Protein AF-A0A944VMZ7-F1 (afdb_monomer_lite)

Sequence (113 aa):
MNKYTELLAKLRTAFIEENIFMLNIPPLILKHLSDLSSEHESIVAQNGDKALIVYVKDMDCVVLGSNVKDNKRTFKQLLVMSFNDLNNKICDNTKKEINQSELSKTLVNWLKQ

Foldseek 3Di:
DQLCPVLVVLLVVLCVVLVWDKDWAAQVRCCVVPVDGAPGTWMWTADPQKIWIWGHDDQKIWIWIWGQDPNDTDTDTDWIWGADPVVSFIATPVRHGDDSNVVSVVVSVVRVD

pLDDT: mean 93.11, std 5.14, range [65.38, 97.94]

Structure (mmCIF, N/CA/C/O backbone):
data_AF-A0A944VMZ7-F1
#
_entry.id   AF-A0A944VMZ7-F1
#
loop_
_atom_site.group_PDB
_atom_site.id
_atom_site.type_symbol
_atom_site.label_atom_id
_atom_site.label_alt_id
_atom_site.label_comp_id
_atom_site.label_asym_id
_atom_site.label_entity_id
_atom_site.label_seq_id
_atom_site.pdbx_PDB_ins_code
_atom_site.Cartn_x
_atom_site.Cartn_y
_atom_site.Cartn_z
_atom_site.occupancy
_atom_site.B_iso_or_equiv
_atom_site.auth_seq_id
_atom_site.auth_comp_id
_atom_site.auth_asym_id
_atom_site.auth_atom_id
_atom_site.pdbx_PDB_model_num
ATOM 1 N N . MET A 1 1 ? 16.604 -8.445 -6.027 1.00 65.38 1 MET A N 1
ATOM 2 C CA . MET A 1 1 ? 16.579 -7.104 -5.397 1.00 65.38 1 MET A CA 1
ATOM 3 C C . MET A 1 1 ? 15.165 -6.567 -5.540 1.00 65.38 1 MET A C 1
ATOM 5 O O . MET A 1 1 ? 14.646 -6.633 -6.647 1.00 65.38 1 MET A O 1
ATOM 9 N N . ASN A 1 2 ? 14.522 -6.116 -4.459 1.00 79.00 2 ASN A N 1
ATOM 10 C CA . ASN A 1 2 ? 13.139 -5.629 -4.516 1.00 79.00 2 ASN A CA 1
ATOM 11 C C . ASN A 1 2 ? 13.091 -4.278 -5.254 1.00 79.00 2 ASN A C 1
ATOM 13 O O . ASN A 1 2 ? 13.674 -3.298 -4.781 1.00 79.00 2 ASN A O 1
ATOM 17 N N . LYS A 1 3 ? 12.389 -4.217 -6.392 1.00 89.06 3 LYS A N 1
ATOM 18 C CA . LYS A 1 3 ? 12.276 -3.009 -7.233 1.00 89.06 3 LYS A CA 1
ATOM 19 C C . LYS A 1 3 ? 11.524 -1.861 -6.541 1.00 89.06 3 LYS A C 1
ATOM 21 O O . LYS A 1 3 ? 11.653 -0.710 -6.938 1.00 89.06 3 LYS A O 1
ATOM 26 N N . TYR A 1 4 ? 10.811 -2.161 -5.458 1.00 92.56 4 TYR A N 1
ATOM 27 C CA . TYR A 1 4 ? 10.078 -1.205 -4.631 1.00 92.56 4 TYR A CA 1
ATOM 28 C C . TYR A 1 4 ? 10.814 -0.817 -3.342 1.00 92.56 4 TYR A C 1
ATOM 30 O O . TYR A 1 4 ? 10.234 -0.124 -2.512 1.00 92.56 4 TYR A O 1
ATOM 38 N N . THR A 1 5 ? 12.079 -1.221 -3.149 1.00 90.69 5 THR A N 1
ATOM 39 C CA . THR A 1 5 ? 12.837 -0.925 -1.912 1.00 90.69 5 THR A CA 1
ATOM 40 C C . THR A 1 5 ? 12.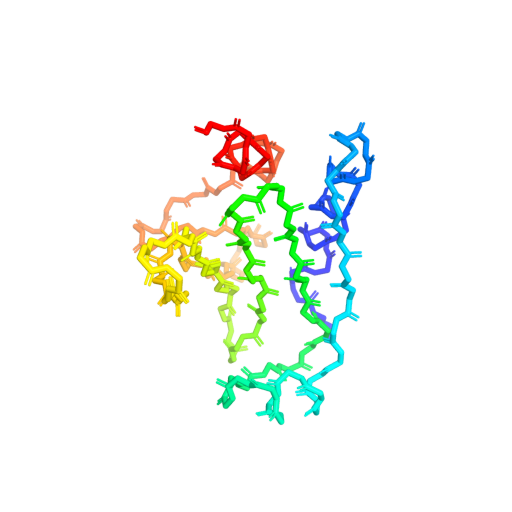837 0.569 -1.574 1.00 90.69 5 THR A C 1
ATOM 42 O O . THR A 1 5 ? 12.567 0.936 -0.432 1.00 90.69 5 THR A O 1
ATOM 45 N N . GLU A 1 6 ? 13.088 1.432 -2.563 1.00 91.75 6 GLU A N 1
ATOM 46 C CA . GLU A 1 6 ? 13.114 2.886 -2.361 1.00 91.75 6 GLU A CA 1
ATOM 47 C C . GLU A 1 6 ? 11.731 3.436 -1.985 1.00 91.75 6 GLU A C 1
ATOM 49 O O . GLU A 1 6 ? 11.611 4.223 -1.046 1.00 91.75 6 GLU A O 1
ATOM 54 N N . LEU A 1 7 ? 10.675 2.974 -2.664 1.00 93.62 7 LEU A N 1
ATOM 55 C CA . LEU A 1 7 ? 9.300 3.359 -2.347 1.00 93.62 7 LEU A CA 1
ATOM 56 C C . LEU A 1 7 ? 8.936 2.954 -0.913 1.00 93.62 7 LEU A C 1
ATOM 58 O O . LEU A 1 7 ? 8.426 3.774 -0.153 1.00 93.62 7 LEU A O 1
ATOM 62 N N . LEU A 1 8 ? 9.209 1.704 -0.530 1.00 94.75 8 LEU A N 1
ATOM 63 C CA . LEU A 1 8 ? 8.911 1.204 0.812 1.00 94.75 8 LEU A CA 1
ATOM 64 C C . LEU A 1 8 ? 9.687 1.986 1.880 1.00 94.75 8 LEU A C 1
ATOM 66 O O . LEU A 1 8 ? 9.127 2.301 2.925 1.00 94.75 8 LEU A O 1
ATOM 70 N N . ALA A 1 9 ? 10.944 2.356 1.617 1.00 94.75 9 ALA A N 1
ATOM 71 C CA . ALA A 1 9 ? 11.713 3.219 2.511 1.00 94.75 9 ALA A CA 1
ATOM 72 C C . ALA A 1 9 ? 11.070 4.610 2.668 1.00 94.75 9 ALA A C 1
ATOM 74 O O . ALA A 1 9 ? 10.869 5.050 3.798 1.00 94.75 9 ALA A O 1
ATOM 75 N N . LYS A 1 10 ? 10.665 5.261 1.567 1.00 95.50 10 LYS A N 1
ATOM 76 C CA . LYS A 1 10 ? 9.987 6.571 1.608 1.00 95.50 10 LYS A CA 1
ATOM 77 C C . LYS A 1 10 ? 8.673 6.530 2.381 1.00 95.50 10 LYS A C 1
ATOM 79 O O . LYS A 1 10 ? 8.418 7.427 3.179 1.00 95.50 10 LYS A O 1
ATOM 84 N N . LEU A 1 11 ? 7.867 5.484 2.192 1.00 97.25 11 LEU A N 1
ATOM 85 C CA . LEU A 1 11 ? 6.618 5.312 2.936 1.00 97.25 11 LEU A CA 1
ATOM 86 C C . LEU A 1 11 ? 6.869 5.161 4.437 1.00 97.25 11 LEU A C 1
ATOM 88 O O . LEU A 1 11 ? 6.182 5.795 5.231 1.00 97.25 11 LEU A O 1
ATOM 92 N N . ARG A 1 12 ? 7.876 4.373 4.834 1.00 96.81 12 ARG A N 1
ATOM 93 C CA . ARG A 1 12 ? 8.251 4.235 6.250 1.00 96.81 12 ARG A CA 1
ATOM 94 C C . ARG A 1 12 ? 8.654 5.575 6.852 1.00 96.81 12 ARG A C 1
ATOM 96 O O . ARG A 1 12 ? 8.142 5.919 7.912 1.00 96.81 12 ARG A O 1
ATOM 103 N N . THR A 1 13 ? 9.526 6.325 6.176 1.00 97.06 13 THR A N 1
ATOM 104 C CA . THR A 1 13 ? 9.943 7.661 6.620 1.00 97.06 13 THR A CA 1
ATOM 105 C C . THR A 1 13 ? 8.739 8.584 6.775 1.00 97.06 13 THR A C 1
ATOM 107 O O . THR A 1 13 ? 8.549 9.132 7.855 1.00 97.06 13 THR A O 1
ATOM 110 N N . ALA A 1 14 ? 7.870 8.665 5.764 1.00 97.44 14 ALA A N 1
ATOM 111 C CA . ALA A 1 14 ? 6.683 9.514 5.811 1.00 97.44 14 ALA A CA 1
ATOM 112 C C . ALA A 1 14 ? 5.726 9.132 6.955 1.00 97.44 14 ALA A C 1
ATOM 114 O O . ALA A 1 14 ? 5.209 10.003 7.644 1.00 97.44 14 ALA A O 1
ATOM 115 N N . PHE A 1 15 ? 5.496 7.837 7.199 1.00 97.62 15 PHE A N 1
ATOM 116 C CA . PHE A 1 15 ? 4.642 7.399 8.306 1.00 97.62 15 PHE A CA 1
ATOM 117 C C . PHE A 1 15 ? 5.252 7.717 9.677 1.00 97.62 15 PHE A C 1
ATOM 119 O O . PHE A 1 15 ? 4.527 8.156 10.565 1.00 97.62 15 PHE A O 1
ATOM 126 N N . ILE A 1 16 ? 6.569 7.554 9.841 1.00 96.62 16 ILE A N 1
ATOM 127 C CA . ILE A 1 16 ? 7.273 7.894 11.086 1.00 96.62 16 ILE A CA 1
ATOM 128 C C . ILE A 1 16 ? 7.219 9.404 11.348 1.00 96.62 16 ILE A C 1
ATOM 130 O O . ILE A 1 16 ? 6.839 9.814 12.442 1.00 96.62 16 ILE A O 1
ATOM 134 N N . GLU A 1 17 ? 7.555 10.227 10.350 1.00 97.19 17 GLU A N 1
ATOM 135 C CA . GLU A 1 17 ? 7.547 11.696 10.455 1.00 97.19 17 GLU A CA 1
ATOM 136 C C . GLU A 1 17 ? 6.161 12.241 10.826 1.00 97.19 17 GLU A C 1
ATOM 138 O O . GLU A 1 17 ? 6.035 13.207 11.576 1.00 97.19 17 GLU A O 1
ATOM 143 N N . GLU A 1 18 ? 5.109 11.581 10.347 1.00 97.38 18 GLU A N 1
ATOM 144 C CA . GLU A 1 18 ? 3.722 11.997 10.535 1.00 97.38 18 GLU A CA 1
ATOM 145 C C . GLU A 1 18 ? 3.046 11.348 11.755 1.00 97.38 18 GLU A C 1
ATOM 147 O O . GLU A 1 18 ? 1.834 11.511 11.932 1.00 97.38 18 GLU A O 1
ATOM 152 N N . ASN A 1 19 ? 3.819 10.651 12.601 1.00 96.62 19 ASN A N 1
ATOM 153 C CA . ASN A 1 19 ? 3.378 9.928 13.802 1.00 96.62 19 ASN A CA 1
ATOM 154 C C . ASN A 1 19 ? 2.278 8.881 13.539 1.00 96.62 19 ASN A C 1
ATOM 156 O O . ASN A 1 19 ? 1.380 8.677 14.357 1.00 96.62 19 ASN A O 1
ATOM 160 N N . ILE A 1 20 ? 2.336 8.208 12.391 1.00 97.94 20 ILE A N 1
ATOM 161 C CA . ILE A 1 20 ? 1.441 7.104 12.039 1.00 97.94 20 ILE A CA 1
ATOM 162 C C . ILE A 1 20 ? 2.020 5.803 12.601 1.00 97.94 20 ILE A C 1
ATOM 164 O O . ILE A 1 20 ? 3.182 5.472 12.358 1.00 97.94 20 ILE A O 1
ATOM 168 N N . PHE A 1 21 ? 1.202 5.034 13.327 1.00 97.06 21 PHE A N 1
ATOM 169 C CA . PHE A 1 21 ? 1.622 3.726 13.827 1.00 97.06 21 PHE A CA 1
ATOM 170 C C . PHE A 1 21 ? 1.909 2.792 12.652 1.00 97.06 21 PHE A C 1
ATOM 172 O O . PHE A 1 21 ? 1.083 2.663 11.747 1.00 97.06 21 PHE A O 1
ATOM 179 N N . MET A 1 22 ? 3.063 2.126 12.662 1.00 97.12 22 MET A N 1
ATOM 180 C CA . MET A 1 22 ? 3.485 1.279 11.553 1.00 97.12 22 MET A CA 1
ATOM 181 C C . MET A 1 22 ? 4.269 0.056 12.025 1.00 97.12 22 MET A C 1
ATOM 183 O O . MET A 1 22 ? 5.079 0.136 12.948 1.00 97.12 22 MET A O 1
ATOM 187 N N . LEU A 1 23 ? 4.030 -1.074 11.362 1.00 96.88 23 LEU A N 1
ATOM 188 C CA . LEU A 1 23 ? 4.741 -2.331 11.549 1.00 96.88 23 LEU A CA 1
ATOM 189 C C . LEU A 1 23 ? 5.237 -2.859 10.204 1.00 96.88 23 LEU A C 1
ATOM 191 O O . LEU A 1 23 ? 4.490 -2.904 9.225 1.00 96.88 23 LEU A O 1
ATOM 195 N N . ASN A 1 24 ? 6.482 -3.334 10.185 1.00 96.38 24 ASN A N 1
ATOM 196 C CA . ASN A 1 24 ? 6.966 -4.184 9.104 1.00 96.38 24 ASN A CA 1
ATOM 197 C C . ASN A 1 24 ? 6.571 -5.631 9.413 1.00 96.38 24 ASN A C 1
ATOM 199 O O . ASN A 1 24 ? 6.892 -6.149 10.482 1.00 96.38 24 ASN A O 1
ATOM 203 N N . ILE A 1 25 ? 5.865 -6.273 8.488 1.00 96.19 25 ILE A N 1
ATOM 204 C CA . ILE A 1 25 ? 5.367 -7.638 8.637 1.00 96.19 25 ILE A CA 1
ATOM 205 C C . ILE A 1 25 ? 6.106 -8.557 7.652 1.00 96.19 25 ILE A C 1
ATOM 207 O O . ILE A 1 25 ? 5.998 -8.362 6.436 1.00 96.19 25 ILE A O 1
ATOM 211 N N . PRO A 1 26 ? 6.838 -9.575 8.140 1.00 96.12 26 PRO A N 1
ATOM 212 C CA . PRO A 1 26 ? 7.453 -10.595 7.296 1.00 96.12 26 PRO A CA 1
ATOM 213 C C . PRO A 1 26 ? 6.423 -11.377 6.460 1.00 96.12 26 PRO A C 1
ATOM 215 O O . PRO A 1 26 ? 5.316 -11.622 6.947 1.00 96.12 26 PRO A O 1
ATOM 218 N N . PRO A 1 27 ? 6.790 -11.871 5.258 1.00 95.50 27 PRO A N 1
ATOM 219 C CA . PRO A 1 27 ? 5.894 -12.624 4.373 1.00 95.50 27 PRO A CA 1
ATOM 220 C C . PRO A 1 27 ? 5.094 -13.746 5.039 1.00 95.50 27 PRO A C 1
ATOM 222 O O . PRO A 1 27 ? 3.888 -13.865 4.833 1.00 95.50 27 PRO A O 1
ATOM 225 N N . LEU A 1 28 ? 5.760 -14.564 5.860 1.00 96.50 28 LEU A N 1
ATOM 226 C CA . LEU A 1 28 ? 5.125 -15.698 6.529 1.00 96.50 28 LEU A CA 1
ATOM 227 C C . LEU A 1 28 ? 4.055 -15.232 7.525 1.00 96.50 28 LEU A C 1
ATOM 229 O O . LEU A 1 28 ? 2.966 -15.797 7.569 1.00 96.50 28 LEU A O 1
ATOM 233 N N . ILE A 1 29 ? 4.344 -14.170 8.283 1.00 96.44 29 ILE A N 1
ATOM 234 C CA . ILE A 1 29 ? 3.402 -13.592 9.246 1.00 96.44 29 ILE A CA 1
ATOM 235 C C . ILE A 1 29 ? 2.219 -12.962 8.508 1.00 96.44 29 ILE A C 1
ATOM 237 O O . ILE A 1 29 ? 1.078 -13.202 8.890 1.00 96.44 29 ILE A O 1
ATOM 241 N N . LEU A 1 30 ? 2.462 -12.226 7.417 1.00 95.56 30 LEU A N 1
ATOM 242 C CA . LEU A 1 30 ? 1.385 -11.656 6.604 1.00 95.56 30 LEU A CA 1
ATOM 243 C C . LEU A 1 30 ? 0.425 -12.749 6.119 1.00 95.56 30 LEU A C 1
ATOM 245 O O . LEU A 1 30 ? -0.791 -12.609 6.270 1.00 95.56 30 LEU A O 1
ATOM 249 N N . LYS A 1 31 ? 0.980 -13.848 5.597 1.00 95.44 31 LYS A N 1
ATOM 250 C CA . LYS A 1 31 ? 0.201 -14.994 5.129 1.00 95.44 31 LYS A CA 1
ATOM 251 C C . LYS A 1 31 ? -0.641 -15.596 6.249 1.00 95.44 31 LYS A C 1
ATOM 253 O O . LYS A 1 31 ? -1.828 -15.803 6.051 1.00 95.44 31 LYS A O 1
ATOM 258 N N . HIS A 1 32 ? -0.065 -15.818 7.430 1.00 94.69 32 HIS A N 1
ATOM 259 C CA . HIS A 1 32 ? -0.810 -16.361 8.570 1.00 94.69 32 HIS A CA 1
ATOM 260 C C . HIS A 1 32 ? -1.918 -15.437 9.089 1.00 94.69 32 HIS A C 1
ATOM 262 O O . HIS A 1 32 ? -2.919 -15.930 9.599 1.00 94.69 32 HIS A O 1
ATOM 268 N N . 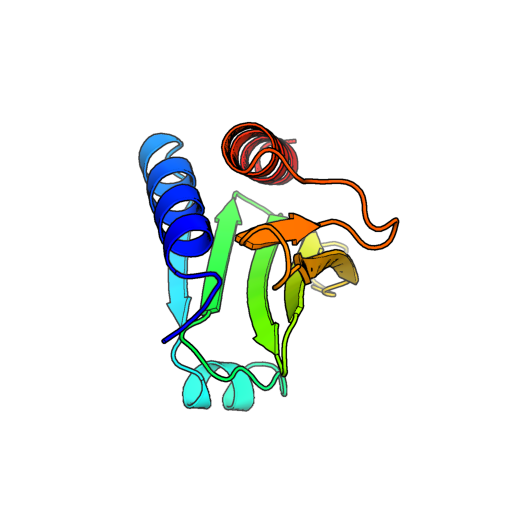LEU A 1 33 ? -1.743 -14.116 8.990 1.00 91.62 33 LEU A N 1
ATOM 269 C CA . LEU A 1 33 ? -2.699 -13.145 9.529 1.00 91.62 33 LEU A CA 1
ATOM 270 C C . LEU A 1 33 ? -3.814 -12.758 8.551 1.00 91.62 33 LEU A C 1
ATOM 272 O O . LEU A 1 33 ? -4.854 -12.272 8.989 1.00 91.62 33 LEU A O 1
ATOM 276 N N . SER A 1 34 ? -3.587 -12.888 7.243 1.00 88.81 34 SER A N 1
ATOM 277 C CA . SER A 1 34 ? -4.464 -12.278 6.232 1.00 88.81 34 SER A CA 1
ATOM 278 C C . SER A 1 34 ? -4.675 -13.101 4.963 1.00 88.81 34 SER A C 1
ATOM 280 O O . SER A 1 34 ? -5.353 -12.626 4.056 1.00 88.81 34 SER A O 1
ATOM 282 N N . ASP A 1 35 ? -4.059 -14.281 4.860 1.00 91.06 35 ASP A N 1
ATOM 283 C CA . ASP A 1 35 ? -3.979 -15.094 3.638 1.00 91.06 35 ASP A CA 1
ATOM 284 C C . ASP A 1 35 ? -3.346 -14.376 2.425 1.00 91.06 35 ASP A C 1
ATOM 286 O O . ASP A 1 35 ? -3.307 -14.915 1.317 1.00 91.06 35 ASP A O 1
ATOM 290 N N . LEU A 1 36 ? -2.775 -13.180 2.620 1.00 93.75 36 LEU A N 1
ATOM 291 C CA . LEU A 1 36 ? -2.025 -12.463 1.595 1.00 93.75 36 LEU A CA 1
ATOM 292 C C . LEU A 1 36 ? -0.608 -13.028 1.466 1.00 93.75 36 LEU A C 1
ATOM 294 O O . LEU A 1 36 ? 0.094 -13.263 2.449 1.00 93.75 36 LEU A O 1
ATOM 298 N N . SER A 1 37 ? -0.156 -13.197 0.228 1.00 93.38 37 SER A N 1
ATOM 299 C CA . SER A 1 37 ? 1.213 -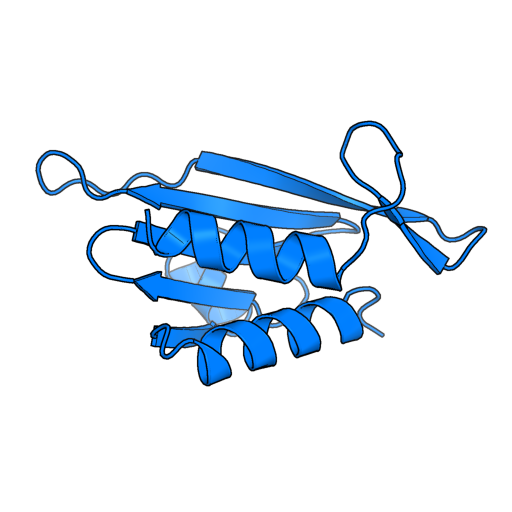13.588 -0.102 1.00 93.38 37 SER A CA 1
ATOM 300 C C . SER A 1 37 ? 2.026 -12.370 -0.533 1.00 93.38 37 SER A C 1
ATOM 302 O O . SER A 1 37 ? 1.582 -11.621 -1.404 1.00 93.38 37 SER A O 1
ATOM 304 N N . SER A 1 38 ? 3.230 -12.221 0.017 1.00 93.31 38 SER A N 1
ATOM 305 C CA . SER A 1 38 ? 4.199 -11.200 -0.389 1.00 93.31 38 SER A CA 1
ATOM 306 C C . SER A 1 38 ? 5.571 -11.835 -0.602 1.00 93.31 38 SER A C 1
ATOM 308 O O . SER A 1 38 ? 5.937 -12.761 0.118 1.00 93.31 38 SER A O 1
ATOM 310 N N . GLU A 1 39 ? 6.344 -11.337 -1.562 1.00 90.06 39 GLU A N 1
ATOM 311 C CA . GLU A 1 39 ? 7.733 -11.773 -1.789 1.00 90.06 39 GLU A CA 1
ATOM 312 C C . GLU A 1 39 ? 8.715 -11.111 -0.809 1.00 90.06 39 GLU A C 1
ATOM 314 O O . GLU A 1 39 ? 9.831 -11.583 -0.580 1.00 90.06 39 GLU A O 1
ATOM 319 N N . HIS A 1 40 ? 8.289 -9.999 -0.208 1.00 90.75 40 HIS A N 1
ATOM 320 C CA . HIS A 1 40 ? 9.099 -9.141 0.647 1.00 90.75 40 HIS A CA 1
ATOM 321 C C . HIS A 1 40 ? 8.334 -8.705 1.902 1.00 90.75 40 HIS A C 1
ATOM 323 O O . HIS A 1 40 ? 7.121 -8.905 2.015 1.00 90.75 40 HIS A O 1
ATOM 329 N N . GLU A 1 41 ? 9.036 -8.093 2.857 1.00 93.69 41 GLU A N 1
ATOM 330 C CA . GLU A 1 41 ? 8.386 -7.459 4.006 1.00 93.69 41 GLU A CA 1
ATOM 331 C C . GLU A 1 41 ? 7.327 -6.451 3.558 1.00 93.69 41 GLU A C 1
ATOM 333 O O . GLU A 1 41 ? 7.530 -5.667 2.630 1.00 93.69 41 GLU A O 1
ATOM 338 N N . SER A 1 42 ? 6.195 -6.490 4.246 1.00 96.31 42 SER A N 1
ATOM 339 C CA . SER A 1 42 ? 5.048 -5.622 4.006 1.00 96.31 42 SER A CA 1
ATOM 340 C C . SER A 1 42 ? 4.964 -4.548 5.077 1.00 96.31 42 SER A C 1
ATOM 342 O O . SER A 1 42 ? 5.461 -4.732 6.185 1.00 96.31 42 SER A O 1
ATOM 344 N N . ILE A 1 43 ? 4.323 -3.431 4.762 1.00 97.69 43 ILE A N 1
ATOM 345 C CA . ILE A 1 43 ? 4.079 -2.341 5.701 1.00 97.69 43 ILE A CA 1
ATOM 346 C C . ILE A 1 43 ? 2.608 -2.385 6.096 1.00 97.69 43 ILE A C 1
ATOM 348 O O . ILE A 1 43 ? 1.735 -2.308 5.235 1.00 97.69 43 ILE A O 1
ATOM 352 N N . VAL A 1 44 ? 2.329 -2.468 7.392 1.00 96.88 44 VAL A N 1
ATOM 353 C CA . VAL A 1 44 ? 0.999 -2.208 7.945 1.00 96.88 44 VAL A CA 1
ATOM 354 C C . VAL A 1 44 ? 1.059 -0.869 8.656 1.00 96.88 44 VAL A C 1
ATOM 356 O O . VAL A 1 44 ? 1.865 -0.709 9.566 1.00 96.88 44 VAL A O 1
ATOM 359 N N . ALA A 1 45 ? 0.228 0.084 8.248 1.00 97.56 45 ALA A N 1
ATOM 360 C CA . ALA A 1 45 ? 0.147 1.406 8.861 1.00 97.56 45 ALA A CA 1
ATOM 361 C C . ALA A 1 45 ? -1.275 1.664 9.364 1.00 97.56 45 ALA A C 1
ATOM 363 O O . ALA A 1 45 ? -2.238 1.291 8.698 1.00 97.56 45 ALA A O 1
ATOM 364 N N . GLN A 1 46 ? -1.423 2.297 10.523 1.00 96.00 46 GLN A N 1
ATOM 365 C CA . GLN A 1 46 ? -2.715 2.587 11.134 1.00 96.00 46 GLN A CA 1
ATOM 366 C C . GLN A 1 46 ? -2.739 4.001 11.706 1.00 96.00 46 GLN A C 1
ATOM 368 O O . GLN A 1 46 ? -1.792 4.449 12.351 1.00 96.00 46 GLN A O 1
ATOM 373 N N . ASN A 1 47 ? -3.874 4.669 11.523 1.00 96.31 47 ASN A N 1
ATOM 374 C CA . ASN A 1 47 ? -4.205 5.893 12.229 1.00 96.31 47 ASN A CA 1
ATOM 375 C C . ASN A 1 47 ? -5.705 5.899 12.559 1.00 96.31 47 ASN A C 1
ATOM 377 O O . ASN A 1 47 ? -6.545 5.851 11.658 1.00 96.31 47 ASN A O 1
ATOM 381 N N . GLY A 1 48 ? -6.039 5.895 13.853 1.00 92.69 48 GLY A N 1
ATOM 382 C CA . GLY A 1 48 ? -7.416 5.726 14.326 1.00 92.69 48 GLY A CA 1
ATOM 383 C C . GLY A 1 48 ? -8.084 4.474 13.740 1.00 92.69 48 GLY A C 1
ATOM 384 O O . GLY A 1 48 ? -7.548 3.363 13.823 1.00 92.69 48 GLY A O 1
ATOM 385 N N . ASP A 1 49 ? -9.239 4.669 13.104 1.00 93.06 49 ASP A N 1
ATOM 386 C CA . ASP A 1 49 ? -10.035 3.601 12.488 1.00 93.06 49 ASP A CA 1
ATOM 387 C C . ASP A 1 49 ? -9.540 3.182 11.098 1.00 93.06 49 ASP A C 1
ATOM 389 O O . ASP A 1 49 ? -9.991 2.170 10.545 1.00 93.06 49 ASP A O 1
ATOM 393 N N . LYS A 1 50 ? -8.585 3.913 10.522 1.00 95.38 50 LYS A N 1
ATOM 394 C CA . LYS A 1 50 ? -8.048 3.630 9.193 1.00 95.38 50 LYS A CA 1
ATOM 395 C C . LYS A 1 50 ? -6.765 2.824 9.270 1.00 95.38 50 LYS A C 1
ATOM 397 O O . LYS A 1 50 ? -5.917 3.057 10.129 1.00 95.38 50 LYS A O 1
ATOM 402 N N . ALA A 1 51 ? -6.612 1.877 8.353 1.00 96.19 51 ALA A N 1
ATOM 403 C CA . ALA A 1 51 ? -5.368 1.139 8.194 1.00 96.19 51 ALA A CA 1
ATOM 404 C C . ALA A 1 51 ? -5.051 0.878 6.724 1.00 96.19 51 ALA A C 1
ATOM 406 O O . ALA A 1 51 ? -5.956 0.630 5.923 1.00 96.19 51 ALA A O 1
ATOM 407 N N . LEU A 1 52 ? -3.761 0.879 6.407 1.00 97.56 52 LEU A N 1
ATOM 408 C CA . LEU A 1 52 ? -3.195 0.484 5.128 1.00 97.56 52 LEU A CA 1
ATOM 409 C C . LEU A 1 52 ? -2.370 -0.796 5.280 1.00 97.56 52 LEU A C 1
ATOM 411 O O . LEU A 1 52 ? -1.688 -0.984 6.287 1.00 97.56 52 LEU A O 1
ATOM 415 N N . ILE A 1 53 ? -2.388 -1.635 4.248 1.00 97.38 53 ILE A N 1
ATOM 416 C CA . ILE A 1 53 ? -1.403 -2.701 4.040 1.00 97.38 53 ILE A CA 1
ATOM 417 C C . ILE A 1 53 ? -0.738 -2.444 2.691 1.00 97.38 53 ILE A C 1
ATOM 419 O O . ILE A 1 53 ? -1.427 -2.353 1.677 1.00 97.38 53 ILE A O 1
ATOM 423 N N . VAL A 1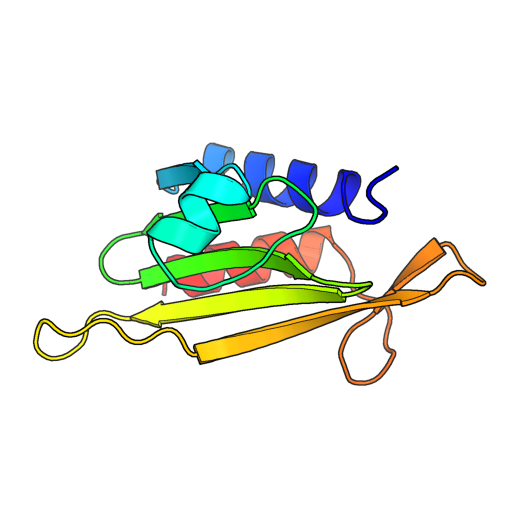 54 ? 0.588 -2.345 2.680 1.00 97.50 54 VAL A N 1
ATOM 424 C CA . VAL A 1 54 ? 1.408 -2.226 1.471 1.00 97.50 54 VAL A CA 1
ATOM 425 C C . VAL A 1 54 ? 2.275 -3.470 1.359 1.00 97.50 54 VAL A C 1
ATOM 427 O O . VAL A 1 54 ? 3.062 -3.747 2.263 1.00 97.50 54 VAL A O 1
ATOM 430 N N . TYR A 1 55 ? 2.140 -4.223 0.274 1.00 96.50 55 TYR A N 1
ATOM 431 C CA . TYR A 1 55 ? 2.883 -5.467 0.063 1.00 96.50 55 TYR A CA 1
ATOM 432 C C . TYR A 1 55 ? 3.263 -5.649 -1.406 1.00 96.50 55 TYR A C 1
ATOM 434 O O . TYR A 1 55 ? 2.662 -5.035 -2.286 1.00 96.50 55 TYR A O 1
ATOM 442 N N . VAL A 1 56 ? 4.276 -6.479 -1.669 1.00 95.12 56 VAL A N 1
ATOM 443 C CA . VAL A 1 56 ? 4.755 -6.762 -3.030 1.00 95.12 56 VAL A CA 1
ATOM 444 C C . VAL A 1 56 ? 4.373 -8.186 -3.390 1.00 95.12 56 VAL A C 1
ATOM 446 O O . VAL A 1 56 ? 4.801 -9.124 -2.718 1.00 95.12 56 VAL A O 1
ATOM 449 N N . LYS A 1 57 ? 3.583 -8.351 -4.445 1.00 91.81 57 LYS A N 1
ATOM 450 C CA . LYS A 1 57 ? 3.152 -9.653 -4.942 1.00 91.81 57 LYS A CA 1
ATOM 451 C C . LYS A 1 57 ? 3.474 -9.756 -6.423 1.00 91.81 57 LYS A C 1
ATOM 453 O O . LYS A 1 57 ? 3.092 -8.879 -7.197 1.00 91.81 57 LYS A O 1
ATOM 458 N N . ASP A 1 58 ? 4.140 -10.844 -6.792 1.00 87.69 58 ASP A N 1
ATOM 459 C CA . ASP A 1 58 ? 4.664 -11.054 -8.134 1.00 87.69 58 ASP A CA 1
ATOM 460 C C . ASP A 1 58 ? 5.566 -9.860 -8.517 1.00 87.69 58 ASP A C 1
ATOM 462 O O . ASP A 1 58 ? 6.603 -9.625 -7.905 1.00 87.69 58 ASP A O 1
ATOM 466 N N . MET A 1 59 ? 5.135 -9.023 -9.461 1.00 87.69 59 MET A N 1
ATOM 467 C CA . MET A 1 59 ? 5.878 -7.833 -9.898 1.00 87.69 59 MET A CA 1
ATOM 468 C C . MET A 1 59 ? 5.216 -6.512 -9.490 1.00 87.69 59 MET A C 1
ATOM 470 O O . MET A 1 59 ? 5.720 -5.437 -9.835 1.00 87.69 59 MET A O 1
ATOM 474 N N . ASP A 1 60 ? 4.118 -6.577 -8.739 1.00 93.06 60 ASP A N 1
ATOM 475 C CA . ASP A 1 60 ? 3.299 -5.425 -8.391 1.00 93.06 60 ASP A CA 1
ATOM 476 C C . ASP A 1 60 ? 3.407 -5.077 -6.905 1.00 93.06 60 ASP A C 1
ATOM 478 O O . ASP A 1 60 ? 3.498 -5.936 -6.026 1.00 93.06 60 ASP A O 1
ATOM 482 N N . CYS A 1 61 ? 3.359 -3.781 -6.612 1.00 95.38 61 CYS A N 1
ATOM 483 C CA . CYS A 1 61 ? 3.184 -3.271 -5.260 1.00 95.38 61 CYS A CA 1
ATOM 484 C C . CYS A 1 61 ? 1.713 -2.900 -5.056 1.00 95.38 61 CYS A C 1
ATO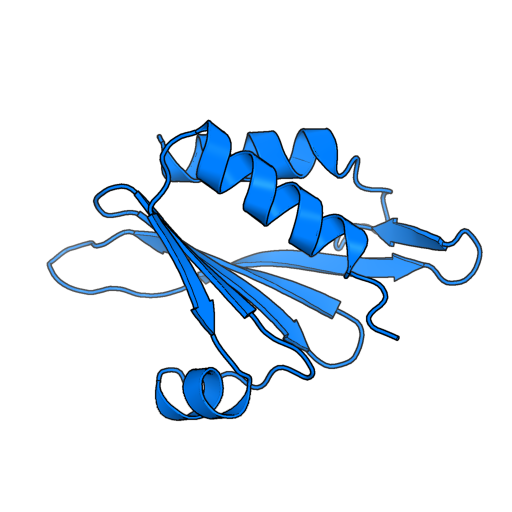M 486 O O . CYS A 1 61 ? 1.163 -2.048 -5.759 1.00 95.38 61 CYS A O 1
ATOM 488 N N . VAL A 1 62 ? 1.070 -3.554 -4.094 1.00 96.12 62 VAL A N 1
ATOM 489 C CA . VAL A 1 62 ? -0.362 -3.436 -3.821 1.00 96.12 62 VAL A CA 1
ATOM 490 C C . VAL A 1 62 ? -0.574 -2.659 -2.530 1.00 96.12 62 VAL A C 1
ATOM 492 O O . VAL A 1 62 ? 0.041 -2.953 -1.506 1.00 96.12 62 VAL A O 1
ATOM 495 N N . VAL A 1 63 ? -1.489 -1.691 -2.570 1.00 97.06 63 VAL A N 1
ATOM 496 C CA . VAL A 1 63 ? -1.946 -0.931 -1.405 1.00 97.06 63 VAL A CA 1
ATOM 497 C C . VAL A 1 63 ? -3.405 -1.270 -1.139 1.00 97.06 63 VAL A C 1
ATOM 499 O O . VAL A 1 63 ? -4.291 -0.969 -1.945 1.00 97.06 63 VAL A O 1
ATOM 502 N N . LEU A 1 64 ? -3.664 -1.872 0.016 1.00 97.12 64 LEU A N 1
ATOM 503 C CA . LEU A 1 64 ? -5.005 -2.077 0.544 1.00 97.12 64 LEU A CA 1
ATOM 504 C C . LEU A 1 64 ? -5.299 -1.032 1.609 1.00 97.12 64 LEU A C 1
ATOM 506 O O . LEU A 1 64 ? -4.437 -0.726 2.426 1.00 97.12 64 LEU A O 1
ATOM 510 N N . GLY A 1 65 ? -6.532 -0.545 1.641 1.00 96.69 65 GLY A N 1
ATOM 511 C CA . GLY A 1 65 ? -7.042 0.333 2.682 1.00 96.69 65 GLY A CA 1
ATOM 512 C C . GLY A 1 65 ? -8.263 -0.257 3.359 1.00 96.69 65 GLY A C 1
ATOM 513 O O . GLY A 1 65 ? -9.068 -0.953 2.742 1.00 96.69 65 GLY A O 1
ATOM 514 N N . SER A 1 66 ? -8.407 0.025 4.644 1.00 94.69 66 SER A N 1
ATOM 515 C CA . SER A 1 66 ? -9.587 -0.327 5.424 1.00 94.69 66 SER A CA 1
ATOM 516 C C . SER A 1 66 ? -9.978 0.815 6.347 1.00 94.69 66 SER A C 1
ATOM 518 O O . SER A 1 66 ? -9.110 1.503 6.881 1.00 94.69 66 SER A O 1
ATOM 520 N N . ASN A 1 67 ? -11.281 0.936 6.581 1.00 92.94 67 ASN A N 1
ATOM 521 C CA . ASN A 1 67 ? -11.855 1.741 7.651 1.00 92.94 67 ASN A CA 1
ATOM 522 C C . ASN A 1 67 ? -12.651 0.788 8.549 1.00 92.94 67 ASN A C 1
ATOM 524 O O . ASN A 1 67 ? -13.319 -0.114 8.031 1.00 92.94 67 ASN A O 1
ATOM 528 N N . VAL A 1 68 ? -12.594 0.968 9.867 1.00 86.81 68 VAL A N 1
ATOM 529 C CA . VAL A 1 68 ? -13.504 0.257 10.775 1.00 86.81 68 VAL A CA 1
ATOM 530 C C . VAL A 1 68 ? -14.904 0.827 10.590 1.00 86.81 68 VAL A C 1
ATOM 532 O O . VAL A 1 68 ? -15.117 2.031 10.702 1.00 86.81 68 VAL A O 1
ATOM 535 N N . LYS A 1 69 ? -15.866 -0.043 10.285 1.00 78.75 69 LYS A N 1
ATOM 536 C CA . LYS A 1 69 ? -17.287 0.303 10.249 1.00 78.75 69 LYS A CA 1
ATOM 537 C C . LYS A 1 69 ? -18.068 -0.805 10.941 1.00 78.75 69 LYS A C 1
ATOM 539 O O . LYS A 1 69 ? -17.843 -1.977 10.649 1.00 78.75 69 LYS A O 1
ATOM 544 N N . ASP A 1 70 ? -18.950 -0.447 11.870 1.00 78.25 70 ASP A N 1
ATOM 545 C CA . ASP A 1 70 ? -19.795 -1.398 12.609 1.00 78.25 70 ASP A CA 1
ATOM 546 C C . ASP A 1 70 ? -18.985 -2.530 13.285 1.00 78.25 70 ASP A C 1
ATOM 548 O O . ASP A 1 70 ? -19.343 -3.706 13.208 1.00 78.25 70 ASP A O 1
ATOM 552 N N . ASN A 1 71 ? -17.839 -2.187 13.895 1.00 78.00 71 ASN A N 1
ATOM 553 C CA . ASN A 1 71 ? -16.860 -3.116 14.493 1.00 78.00 71 ASN A CA 1
ATOM 554 C C . ASN A 1 71 ? -16.288 -4.178 13.536 1.00 78.00 71 ASN A C 1
ATOM 556 O O . ASN A 1 71 ? -15.657 -5.141 13.972 1.00 78.00 71 ASN A O 1
ATOM 560 N N . LYS A 1 72 ? -16.472 -4.011 12.224 1.00 80.69 72 LYS A N 1
ATOM 561 C CA . LYS A 1 72 ? -15.895 -4.873 11.194 1.00 80.69 72 LYS A CA 1
ATOM 562 C C . LYS A 1 72 ? -14.827 -4.112 10.421 1.00 80.69 72 LYS A C 1
ATOM 564 O O . LYS A 1 72 ? -14.970 -2.927 10.117 1.00 80.69 72 LYS A O 1
ATOM 569 N N . ARG A 1 73 ? -13.748 -4.817 10.078 1.00 83.88 73 ARG A N 1
ATOM 570 C CA . ARG A 1 73 ? -12.689 -4.314 9.198 1.00 83.88 73 ARG A CA 1
ATOM 571 C C . ARG A 1 73 ? -12.706 -5.113 7.903 1.00 83.88 73 ARG A C 1
ATOM 573 O O . ARG A 1 73 ? -12.654 -6.339 7.922 1.00 83.88 73 ARG A O 1
ATOM 580 N N . THR A 1 74 ? -12.754 -4.413 6.777 1.00 87.56 74 THR A N 1
ATOM 581 C CA . THR A 1 74 ? -12.611 -5.019 5.451 1.00 87.56 74 THR A CA 1
ATOM 582 C C . THR A 1 74 ? -11.594 -4.217 4.664 1.00 87.56 74 THR A C 1
ATOM 584 O O . THR A 1 74 ? -11.742 -3.005 4.505 1.00 87.56 74 THR A O 1
ATOM 587 N N . PHE A 1 75 ? -10.556 -4.895 4.187 1.00 92.25 75 PHE A N 1
ATOM 588 C CA . PHE A 1 75 ? -9.567 -4.299 3.304 1.00 92.25 75 PHE A CA 1
ATOM 589 C C . PHE A 1 75 ? -10.086 -4.289 1.868 1.00 92.25 75 PHE A C 1
ATOM 591 O O . PHE A 1 75 ? -10.604 -5.287 1.372 1.00 92.25 75 PHE A O 1
ATOM 598 N N . LYS A 1 76 ? -9.950 -3.144 1.205 1.00 93.50 76 LYS A N 1
ATOM 599 C CA . LYS A 1 76 ? -10.222 -2.953 -0.219 1.00 93.50 76 LYS A CA 1
ATOM 600 C C . LYS A 1 76 ? -8.957 -2.467 -0.904 1.00 93.50 76 LYS A C 1
ATOM 602 O O . LYS A 1 76 ? -8.173 -1.730 -0.312 1.00 93.50 76 LYS A O 1
ATOM 607 N N . GLN A 1 77 ? -8.770 -2.856 -2.156 1.00 94.94 77 GLN A N 1
ATOM 608 C CA . GLN A 1 77 ? -7.664 -2.360 -2.964 1.00 94.94 77 GLN A CA 1
ATOM 609 C C . GLN A 1 77 ? -7.842 -0.866 -3.246 1.00 94.94 77 GLN A C 1
ATOM 611 O O . GLN A 1 77 ? -8.869 -0.462 -3.788 1.00 94.94 77 GLN A O 1
ATOM 616 N N . LEU A 1 78 ? -6.841 -0.064 -2.882 1.00 94.50 78 LEU A N 1
ATOM 617 C CA . LEU A 1 78 ? -6.776 1.359 -3.220 1.00 94.50 78 LEU A CA 1
ATOM 618 C C . LEU A 1 78 ? -5.950 1.587 -4.481 1.00 94.50 78 LEU A C 1
ATOM 620 O O . LEU A 1 78 ? -6.342 2.364 -5.345 1.00 94.50 78 LEU A O 1
ATOM 624 N N . LEU A 1 79 ? -4.803 0.913 -4.577 1.00 94.38 79 LEU A N 1
ATOM 625 C CA . LEU A 1 79 ? -3.836 1.131 -5.641 1.00 94.38 79 LEU A CA 1
ATOM 626 C C . LEU A 1 79 ? -3.068 -0.158 -5.935 1.00 94.38 79 LEU A C 1
ATOM 628 O O . LEU A 1 79 ? -2.727 -0.910 -5.023 1.00 94.38 79 LEU A O 1
ATOM 632 N N . VAL A 1 80 ? -2.775 -0.376 -7.213 1.00 95.12 80 VAL A N 1
ATOM 633 C CA . VAL A 1 80 ? -1.806 -1.370 -7.681 1.00 95.12 80 VAL A CA 1
ATOM 634 C C . VAL A 1 80 ? -0.799 -0.628 -8.536 1.00 95.12 80 VAL A C 1
ATOM 636 O O . VAL A 1 80 ? -1.179 0.133 -9.428 1.00 95.12 80 VAL A O 1
ATOM 639 N N . MET A 1 81 ? 0.472 -0.824 -8.223 1.00 95.69 81 MET A N 1
ATOM 640 C CA . MET A 1 81 ? 1.585 -0.196 -8.908 1.00 95.69 81 MET A CA 1
ATOM 641 C C . MET A 1 81 ? 2.421 -1.263 -9.583 1.00 95.69 81 MET A C 1
ATOM 643 O O . MET A 1 81 ? 2.740 -2.270 -8.959 1.00 95.69 81 MET A O 1
ATOM 647 N N . SER A 1 82 ? 2.801 -0.996 -10.826 1.00 95.31 82 SER A N 1
ATOM 648 C CA . SER A 1 82 ? 3.696 -1.851 -11.602 1.00 95.31 82 SER A CA 1
ATOM 649 C C . SER A 1 82 ? 5.034 -1.151 -11.815 1.00 95.31 82 SER A C 1
ATOM 651 O O . SER A 1 82 ? 5.105 0.080 -11.826 1.00 95.31 82 SER A O 1
ATOM 653 N N . PHE A 1 83 ? 6.102 -1.920 -11.997 1.00 92.94 83 PHE A N 1
ATOM 654 C CA . PHE A 1 83 ? 7.422 -1.381 -12.303 1.00 92.94 83 PHE A CA 1
ATOM 655 C C . PHE A 1 83 ? 7.679 -1.440 -13.810 1.00 92.94 83 PHE A C 1
ATOM 657 O O . PHE A 1 83 ? 7.504 -2.483 -14.438 1.00 92.94 83 PHE A O 1
ATOM 664 N N . ASN A 1 84 ? 8.098 -0.323 -14.397 1.00 91.81 84 ASN A N 1
ATOM 665 C CA . ASN A 1 84 ? 8.501 -0.234 -15.791 1.00 91.81 84 ASN A CA 1
ATOM 666 C C . ASN A 1 84 ? 10.018 -0.417 -15.909 1.00 91.81 84 ASN A C 1
ATOM 668 O O . ASN A 1 84 ? 10.800 0.469 -15.563 1.00 91.81 84 ASN A O 1
ATOM 672 N N . ASP A 1 85 ? 10.420 -1.569 -16.441 1.00 89.19 85 ASP A N 1
ATOM 673 C CA . ASP A 1 85 ? 11.825 -1.946 -16.608 1.00 89.19 85 ASP A CA 1
ATOM 674 C C . ASP A 1 85 ? 12.579 -1.137 -17.669 1.00 89.19 85 ASP A C 1
ATOM 676 O O . ASP A 1 85 ? 13.804 -1.077 -17.633 1.00 89.19 85 ASP A O 1
ATOM 680 N N . LEU A 1 86 ? 11.878 -0.478 -18.597 1.00 90.94 86 LEU A N 1
ATOM 681 C CA . LEU A 1 86 ? 12.524 0.309 -19.652 1.00 90.94 86 LEU A CA 1
ATOM 682 C C . LEU A 1 86 ? 13.114 1.616 -19.117 1.00 90.94 86 LEU A C 1
ATOM 684 O O . LEU A 1 86 ? 14.109 2.108 -19.644 1.00 90.94 86 LEU A O 1
ATOM 688 N N . ASN A 1 87 ? 12.489 2.198 -18.094 1.00 89.25 87 ASN A N 1
ATOM 689 C CA . ASN A 1 87 ? 12.873 3.498 -17.544 1.00 89.25 87 ASN A CA 1
ATOM 690 C C . ASN A 1 87 ? 13.090 3.486 -16.022 1.00 89.25 87 ASN A C 1
ATOM 692 O O . ASN A 1 87 ? 13.343 4.540 -15.439 1.00 89.25 87 ASN A O 1
ATOM 696 N N . ASN A 1 88 ? 13.028 2.312 -15.388 1.00 89.19 88 ASN A N 1
ATOM 697 C CA . ASN A 1 88 ? 13.152 2.116 -13.943 1.00 89.19 88 ASN A CA 1
ATOM 698 C C . ASN A 1 88 ? 12.176 2.976 -13.123 1.00 89.19 88 ASN A C 1
ATOM 700 O O . ASN A 1 88 ? 12.541 3.532 -12.083 1.00 89.19 88 ASN A O 1
ATOM 704 N N . LYS A 1 89 ? 10.935 3.121 -13.601 1.00 92.19 89 LYS A N 1
ATOM 705 C CA . LYS A 1 89 ? 9.893 3.924 -12.944 1.00 92.19 89 LYS A CA 1
ATOM 706 C C . LYS A 1 89 ? 8.766 3.065 -12.395 1.00 92.19 89 LYS A C 1
ATOM 708 O O . LYS A 1 89 ? 8.456 2.003 -12.919 1.00 92.19 89 LYS A O 1
ATOM 713 N N . ILE A 1 90 ? 8.117 3.570 -11.350 1.00 94.25 90 ILE A N 1
ATOM 714 C CA . ILE A 1 90 ? 6.888 2.992 -10.805 1.00 94.25 90 ILE A CA 1
ATOM 715 C C . ILE A 1 90 ? 5.707 3.662 -11.500 1.00 94.25 90 ILE A C 1
ATOM 717 O O . ILE A 1 90 ? 5.671 4.888 -11.614 1.00 94.25 90 ILE A O 1
ATOM 721 N N . CYS A 1 91 ? 4.747 2.863 -11.949 1.00 95.06 91 CYS A N 1
ATOM 722 C CA . CYS A 1 91 ? 3.566 3.321 -12.659 1.00 95.06 91 CYS A CA 1
ATOM 723 C C . CYS A 1 91 ? 2.278 2.866 -11.973 1.00 95.06 91 CYS A C 1
ATOM 725 O O . CYS A 1 91 ? 2.241 1.800 -11.358 1.00 95.06 91 CYS A O 1
ATOM 727 N N . ASP A 1 92 ? 1.210 3.641 -12.136 1.00 91.50 92 ASP A N 1
ATOM 728 C CA . ASP A 1 92 ? -0.138 3.245 -11.728 1.00 91.50 92 ASP A CA 1
ATOM 729 C C . ASP A 1 92 ? -0.751 2.198 -12.681 1.00 91.50 92 ASP A C 1
ATOM 731 O O . ASP A 1 92 ? -0.140 1.748 -13.661 1.00 91.50 92 ASP A O 1
ATOM 735 N N . ASN A 1 93 ? -1.999 1.817 -12.412 1.00 83.69 93 ASN A N 1
ATOM 736 C CA . ASN A 1 93 ? -2.768 0.898 -13.252 1.00 83.69 93 ASN A CA 1
ATOM 737 C C . ASN A 1 93 ? -3.108 1.464 -14.646 1.00 83.69 93 ASN A C 1
ATOM 739 O O . ASN A 1 93 ? -3.495 0.701 -15.529 1.00 83.69 93 ASN A O 1
ATOM 743 N N . THR A 1 94 ? -2.938 2.770 -14.866 1.00 87.94 94 THR A N 1
ATOM 744 C CA . THR A 1 94 ? -3.074 3.444 -16.167 1.00 87.94 94 THR A CA 1
ATOM 745 C C . THR A 1 94 ? -1.737 3.617 -16.895 1.00 87.94 94 THR A C 1
ATOM 747 O O . THR A 1 94 ? -1.691 4.245 -17.952 1.00 87.94 94 THR A O 1
ATOM 750 N N . LYS A 1 95 ? -0.653 3.029 -16.362 1.00 87.94 95 LYS A N 1
ATOM 751 C CA . LYS A 1 95 ? 0.724 3.112 -16.878 1.00 87.94 95 LYS A CA 1
ATOM 752 C C . LYS A 1 95 ? 1.329 4.518 -16.833 1.00 87.94 95 LYS A C 1
ATOM 754 O O . LYS A 1 95 ? 2.326 4.777 -17.505 1.00 87.94 95 LYS A O 1
ATOM 759 N N . LYS A 1 96 ? 0.784 5.412 -16.006 1.00 92.25 96 LYS A N 1
ATOM 760 C CA . LYS A 1 96 ? 1.379 6.729 -15.746 1.00 92.25 96 LYS A CA 1
ATOM 761 C C . LYS A 1 96 ? 2.413 6.632 -14.637 1.00 92.25 96 LYS A C 1
ATOM 763 O O . LYS A 1 96 ? 2.198 5.922 -13.659 1.00 92.25 96 LYS A O 1
ATOM 768 N N . GLU A 1 97 ? 3.534 7.333 -14.795 1.00 94.75 97 GLU A N 1
ATOM 769 C CA . GLU A 1 97 ? 4.573 7.417 -13.764 1.00 94.75 97 GLU A CA 1
ATOM 770 C C . GLU A 1 97 ? 4.009 8.029 -12.479 1.00 94.75 97 GLU A C 1
ATOM 772 O O . GLU A 1 97 ? 3.330 9.056 -12.504 1.00 94.75 97 GLU A O 1
ATOM 777 N N . ILE A 1 98 ? 4.327 7.397 -11.354 1.00 93.12 98 ILE A N 1
ATOM 778 C CA . ILE A 1 98 ? 3.969 7.875 -10.028 1.00 93.12 98 ILE A CA 1
ATOM 779 C C . ILE A 1 98 ? 5.141 8.655 -9.442 1.00 93.12 98 ILE A C 1
ATOM 781 O O . ILE A 1 98 ? 6.247 8.131 -9.272 1.00 93.12 98 ILE A O 1
ATOM 785 N N . ASN A 1 99 ? 4.868 9.886 -9.018 1.00 94.00 99 ASN A N 1
ATOM 786 C CA . ASN A 1 99 ? 5.761 10.602 -8.123 1.00 94.00 99 ASN A CA 1
ATOM 787 C C . ASN A 1 99 ? 5.679 9.978 -6.720 1.00 94.00 99 ASN A C 1
ATOM 789 O O . ASN A 1 99 ? 4.683 10.124 -6.013 1.00 94.00 99 ASN A O 1
ATOM 793 N N . GLN A 1 100 ? 6.735 9.277 -6.303 1.00 92.50 100 GLN A N 1
ATOM 794 C CA . GLN A 1 100 ? 6.758 8.552 -5.026 1.00 92.50 100 GLN A CA 1
ATOM 795 C C . GLN A 1 100 ? 6.560 9.466 -3.801 1.00 92.50 100 GLN A C 1
ATOM 797 O O . GLN A 1 100 ? 5.977 9.038 -2.803 1.00 92.50 100 GLN A O 1
ATOM 802 N N . SER A 1 101 ? 7.027 10.718 -3.861 1.00 92.50 101 SER A N 1
ATOM 803 C CA . SER A 1 101 ? 6.855 11.683 -2.767 1.00 92.50 101 SER A CA 1
ATOM 804 C C . SER A 1 101 ? 5.412 12.170 -2.676 1.00 92.50 101 SER A C 1
ATOM 806 O O . SER A 1 101 ? 4.877 12.309 -1.579 1.00 92.50 101 SER A O 1
ATOM 808 N N . GLU A 1 102 ? 4.768 12.401 -3.820 1.00 94.44 102 GLU A N 1
ATOM 809 C CA . GLU A 1 102 ? 3.345 12.740 -3.872 1.00 94.44 102 GLU A CA 1
ATOM 810 C C . GLU A 1 102 ? 2.490 11.575 -3.372 1.00 94.44 102 GLU A C 1
ATOM 812 O O . GLU A 1 102 ? 1.675 11.769 -2.475 1.00 94.44 102 GLU A O 1
ATOM 817 N N . LEU A 1 103 ? 2.761 10.352 -3.841 1.00 95.50 103 LEU A N 1
ATOM 818 C CA . LEU A 1 103 ? 2.085 9.142 -3.370 1.00 95.50 103 LEU A CA 1
ATOM 819 C C . LEU A 1 103 ? 2.181 8.990 -1.848 1.00 95.50 103 LEU A C 1
ATOM 821 O O . LEU A 1 103 ? 1.176 8.723 -1.192 1.00 95.50 103 LEU A O 1
ATOM 825 N N . SER A 1 104 ? 3.376 9.175 -1.280 1.00 96.06 104 SER A N 1
ATOM 826 C CA . SER A 1 104 ? 3.585 9.066 0.169 1.00 96.06 104 SER A CA 1
ATOM 827 C C . SER A 1 104 ? 2.702 10.060 0.930 1.00 96.06 104 SER A C 1
ATOM 829 O O . SER A 1 104 ? 2.003 9.670 1.865 1.00 96.06 104 SER A O 1
ATOM 831 N N . LYS A 1 105 ? 2.640 11.318 0.470 1.00 96.12 105 LYS A N 1
ATOM 832 C CA . LYS A 1 105 ? 1.745 12.344 1.032 1.00 96.12 105 LYS A CA 1
ATOM 833 C C . LYS A 1 105 ? 0.272 11.974 0.875 1.00 96.12 105 LYS A C 1
ATOM 835 O O . LYS A 1 105 ? -0.499 12.138 1.816 1.00 96.12 105 LYS A O 1
ATOM 840 N N . THR A 1 106 ? -0.134 11.452 -0.282 1.00 96.38 106 THR A N 1
ATOM 841 C CA . THR A 1 106 ? -1.515 11.015 -0.524 1.00 96.38 106 THR A CA 1
ATOM 842 C C . THR A 1 106 ? -1.929 9.907 0.440 1.00 96.38 106 THR A C 1
ATOM 844 O O . THR A 1 106 ? -3.022 9.974 0.997 1.00 96.38 106 THR A O 1
ATOM 847 N N . LEU A 1 107 ? -1.067 8.915 0.685 1.00 97.56 107 LEU A N 1
ATOM 848 C CA . LEU A 1 107 ? -1.362 7.810 1.602 1.00 97.56 107 LEU A CA 1
ATOM 849 C C . LEU A 1 107 ? -1.404 8.258 3.070 1.00 97.56 107 LEU A C 1
ATOM 851 O O . LEU A 1 107 ? -2.303 7.844 3.802 1.00 97.56 107 LEU A O 1
ATOM 855 N N . VAL A 1 108 ? -0.493 9.146 3.485 1.00 97.62 108 VAL A N 1
ATOM 856 C CA . VAL A 1 108 ? -0.550 9.808 4.802 1.00 97.62 108 VAL A CA 1
ATOM 857 C C . VAL A 1 108 ? -1.873 10.558 4.964 1.00 97.62 108 VAL A C 1
ATOM 859 O O . VAL A 1 108 ? -2.582 10.360 5.948 1.00 97.62 108 VAL A O 1
ATOM 862 N N . ASN A 1 109 ? -2.240 11.386 3.985 1.00 96.94 109 ASN A N 1
ATOM 863 C CA . ASN A 1 109 ? -3.477 12.162 4.030 1.00 96.94 109 ASN A CA 1
ATOM 864 C C . ASN A 1 109 ? -4.707 11.253 4.073 1.00 96.94 109 ASN A C 1
ATOM 866 O O . ASN A 1 109 ? -5.630 11.513 4.840 1.00 96.94 109 ASN A O 1
ATOM 870 N N . TRP A 1 110 ? -4.711 10.160 3.308 1.00 96.69 110 TRP A N 1
ATOM 871 C CA . TRP A 1 110 ? -5.801 9.187 3.321 1.00 96.69 110 TRP A CA 1
ATOM 872 C C . TRP A 1 110 ? -6.016 8.569 4.711 1.00 96.69 110 TRP A C 1
ATOM 874 O O . TRP A 1 110 ? -7.165 8.407 5.129 1.00 96.69 110 TRP A O 1
ATOM 884 N N . LEU A 1 111 ? -4.927 8.274 5.435 1.00 96.44 111 LEU A N 1
ATOM 885 C CA . LEU A 1 111 ? -4.947 7.772 6.814 1.00 96.44 111 LEU A CA 1
ATOM 886 C C . LEU A 1 111 ? -5.380 8.827 7.847 1.00 96.44 111 LEU A C 1
ATOM 888 O O . LEU A 1 111 ? -5.831 8.453 8.927 1.00 96.44 111 LEU A O 1
ATOM 892 N N . LYS A 1 112 ? -5.210 10.124 7.565 1.00 95.00 112 LYS A N 1
ATOM 893 C CA . LYS A 1 112 ? -5.535 11.228 8.492 1.00 95.00 112 LYS A CA 1
ATOM 894 C C . LYS A 1 112 ? -6.935 11.815 8.322 1.00 95.00 112 LYS A C 1
ATOM 896 O O . LYS A 1 112 ? -7.447 12.403 9.270 1.00 95.00 112 LYS A O 1
ATOM 901 N N . GLN A 1 113 ? -7.511 11.703 7.127 1.00 86.56 113 GLN A N 1
ATOM 902 C CA . GLN A 1 113 ? -8.916 12.046 6.864 1.00 86.56 113 GLN A CA 1
ATOM 903 C C . GLN A 1 113 ? -9.865 11.094 7.591 1.00 86.56 113 GLN A C 1
ATOM 905 O O . GLN A 1 113 ? -11.083 11.343 7.555 1.00 86.56 113 GLN A O 1
#

Secondary structure (DSSP, 8-state):
--TTHHHHHHHHHHHHHTT-EEEEE-HHHHHHHHS---SS-EEEEEETTEEEEEEEETTEEEEEEEEEETTEE--EEEEEEEEETTTTEEE-TTSPBP-HHHHHHHHHHHHH-

Radius of gyration: 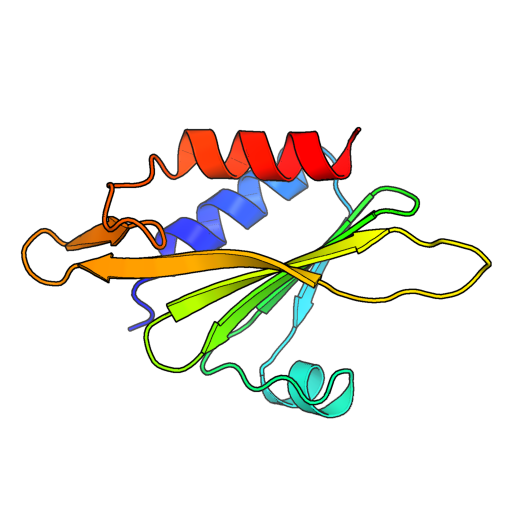13.62 Å; chains: 1; bounding box: 36×29×34 Å